Protein AF-A0A7W4EY79-F1 (afdb_monomer_lite)

Sequence (143 aa):
MKKLVFALGAVAMLSMVSCGKKETPAEKPAAEAAADSTAQEAAQPAAEEKAAEGVAGALSEVPKFSNEETQKFAEEYAAYYKEVLEASKAKDAAKIAELGQKGQDLAKSAQEKMTKMSAEDAKVWGEWAQKIATEVAAAAQAQ

Secondary structure (DSSP, 8-state):
------------------------------------SSHHHHHHHHHHHHHHHHHHHHHH-PPPPSSHHHHHHHHHHHHHHHHHHHHHHTT-HHHHHHHHHHHHHHHHHHHHHHTT--HHHHHHHHHHHHHHHHHHHHHHHT-

Structure (mmCIF, N/CA/C/O backbone):
data_AF-A0A7W4EY79-F1
#
_entry.id   AF-A0A7W4EY79-F1
#
loop_
_atom_site.group_PDB
_atom_site.id
_atom_site.type_symbol
_atom_site.label_atom_id
_atom_site.label_alt_id
_atom_site.label_comp_id
_atom_site.label_asym_id
_atom_site.label_entity_id
_atom_site.label_seq_id
_atom_site.pdbx_PDB_ins_code
_atom_site.Cartn_x
_atom_site.Cartn_y
_atom_site.Cartn_z
_atom_site.occupancy
_atom_site.B_iso_or_equiv
_atom_site.auth_seq_id
_atom_site.auth_comp_id
_atom_site.auth_asym_id
_atom_site.auth_atom_id
_atom_site.pdbx_PDB_model_num
ATOM 1 N N . MET A 1 1 ? -7.017 15.625 -27.737 1.00 48.59 1 MET A N 1
ATOM 2 C CA . MET A 1 1 ? -6.205 16.648 -28.448 1.00 48.59 1 MET A CA 1
ATOM 3 C C . MET A 1 1 ? -5.511 17.476 -27.372 1.00 48.59 1 MET A C 1
ATOM 5 O O . MET A 1 1 ? -6.221 17.997 -26.533 1.00 48.59 1 MET A O 1
ATOM 9 N N . LYS A 1 2 ? -4.190 17.583 -27.242 1.00 40.44 2 LYS A N 1
ATOM 10 C CA . LYS A 1 2 ? -3.142 17.836 -28.234 1.00 40.44 2 LYS A CA 1
ATOM 11 C C . LYS A 1 2 ? -1.958 16.876 -28.036 1.00 40.44 2 LYS A C 1
ATOM 13 O O . LYS A 1 2 ? -1.690 16.425 -26.932 1.00 40.44 2 LYS A O 1
ATOM 18 N N . LYS A 1 3 ? -1.306 16.566 -29.150 1.00 48.06 3 LYS A N 1
ATOM 19 C CA . LYS A 1 3 ? -0.183 15.643 -29.302 1.00 48.06 3 LYS A CA 1
ATOM 20 C C . LYS A 1 3 ? 1.091 16.325 -28.797 1.00 48.06 3 LYS A C 1
ATOM 22 O O . LYS A 1 3 ? 1.404 17.402 -29.296 1.00 48.06 3 LYS A O 1
ATOM 27 N N . LEU A 1 4 ? 1.820 15.699 -27.877 1.00 56.94 4 LEU A N 1
ATOM 28 C CA . LEU A 1 4 ? 3.235 16.000 -27.674 1.00 56.94 4 LEU A CA 1
ATOM 29 C C . LEU A 1 4 ? 4.050 14.819 -28.183 1.00 56.94 4 LEU A C 1
ATOM 31 O O . LEU A 1 4 ? 3.931 13.686 -27.730 1.00 56.94 4 LEU A O 1
ATOM 35 N N . VAL A 1 5 ? 4.786 15.142 -29.234 1.00 50.00 5 VAL A N 1
ATOM 36 C CA . VAL A 1 5 ? 5.687 14.308 -30.005 1.00 50.00 5 VAL A CA 1
ATOM 37 C C . VAL A 1 5 ? 6.902 14.028 -29.127 1.00 50.00 5 VAL A C 1
ATOM 39 O O . VAL A 1 5 ? 7.673 14.942 -28.850 1.00 50.00 5 VAL A O 1
ATOM 42 N N . PHE A 1 6 ? 7.069 12.787 -28.671 1.00 44.84 6 PHE A N 1
ATOM 43 C CA . PHE A 1 6 ? 8.314 12.351 -28.043 1.00 44.84 6 PHE A CA 1
ATOM 44 C C . PHE A 1 6 ? 9.249 11.880 -29.159 1.00 44.84 6 PHE A C 1
ATOM 46 O O . PHE A 1 6 ? 9.176 10.745 -29.632 1.00 44.84 6 PHE A O 1
ATOM 53 N N . ALA A 1 7 ? 10.044 12.819 -29.670 1.00 55.44 7 ALA A N 1
ATOM 54 C CA . ALA A 1 7 ? 11.048 12.557 -30.684 1.00 55.44 7 ALA A CA 1
ATOM 55 C C . ALA A 1 7 ? 12.250 11.848 -30.045 1.00 55.44 7 ALA A C 1
ATOM 57 O O . ALA A 1 7 ? 12.959 12.409 -29.213 1.00 55.44 7 ALA A O 1
ATOM 58 N N . LEU A 1 8 ? 12.444 10.603 -30.473 1.00 51.50 8 LEU A N 1
ATOM 59 C CA . LEU A 1 8 ? 13.684 9.838 -30.425 1.00 51.50 8 LEU A CA 1
ATOM 60 C C . LEU A 1 8 ? 14.873 10.718 -30.860 1.00 51.50 8 LEU A C 1
ATOM 62 O O . LEU A 1 8 ? 14.818 11.316 -31.937 1.00 51.50 8 LEU A O 1
ATOM 66 N N . GLY A 1 9 ? 15.957 10.769 -30.082 1.00 44.62 9 GLY A N 1
ATOM 67 C CA . GLY A 1 9 ? 17.134 11.532 -30.492 1.00 44.62 9 GLY A CA 1
ATOM 68 C C . GLY A 1 9 ? 18.373 11.368 -29.615 1.00 44.62 9 GLY A C 1
ATOM 69 O O . GLY A 1 9 ? 18.476 11.995 -28.573 1.00 44.62 9 GLY A O 1
ATOM 70 N N . ALA A 1 10 ? 19.331 10.613 -30.158 1.00 52.16 10 ALA A N 1
ATOM 71 C CA . ALA A 1 10 ? 20.781 10.712 -29.964 1.00 52.16 10 ALA A CA 1
ATOM 72 C C . ALA A 1 10 ? 21.419 10.162 -28.671 1.00 52.16 10 ALA A C 1
ATOM 74 O O . ALA A 1 10 ? 21.602 10.835 -27.662 1.00 52.16 10 ALA A O 1
ATOM 75 N N . VAL A 1 11 ? 21.918 8.934 -28.831 1.00 53.09 11 VAL A N 1
ATOM 76 C CA . VAL A 1 11 ? 23.185 8.436 -28.283 1.00 53.09 11 VAL A CA 1
ATOM 77 C C . VAL A 1 11 ? 24.293 9.490 -28.424 1.00 53.09 11 VAL A C 1
ATOM 79 O O . VAL A 1 11 ? 24.585 9.931 -29.534 1.00 53.09 11 VAL A O 1
ATOM 82 N N . ALA A 1 12 ? 24.966 9.808 -27.318 1.00 52.12 12 ALA A N 1
ATOM 83 C CA . ALA A 1 12 ? 26.307 10.381 -27.314 1.00 52.12 12 ALA A CA 1
ATOM 84 C C . ALA A 1 12 ? 27.139 9.687 -26.225 1.00 52.12 12 ALA A C 1
ATOM 86 O O . ALA A 1 12 ? 26.955 9.900 -25.030 1.00 52.12 12 ALA A O 1
ATOM 87 N N . MET A 1 13 ? 28.020 8.798 -26.677 1.00 53.38 13 MET A N 1
ATOM 88 C CA . MET A 1 13 ? 29.123 8.228 -25.907 1.00 53.38 13 MET A CA 1
ATOM 89 C C . MET A 1 13 ? 30.246 9.265 -25.701 1.00 53.38 13 MET A C 1
ATOM 91 O O . MET A 1 13 ? 30.388 10.190 -26.496 1.00 53.38 13 MET A O 1
ATOM 95 N N . LEU A 1 14 ? 31.115 8.952 -24.730 1.00 47.06 14 LEU A N 1
ATOM 96 C CA . LEU A 1 14 ? 32.502 9.408 -24.515 1.00 47.06 14 LEU A CA 1
ATOM 97 C C . LEU A 1 14 ? 32.752 10.711 -23.740 1.00 47.06 14 LEU A C 1
ATOM 99 O O . LEU A 1 14 ? 32.688 11.809 -24.281 1.00 47.06 14 LEU A O 1
ATOM 103 N N . SER A 1 15 ? 33.271 10.545 -22.517 1.00 49.19 15 SER A N 1
ATOM 104 C CA . SER A 1 15 ? 34.590 11.066 -22.078 1.00 49.19 15 SER A CA 1
ATOM 105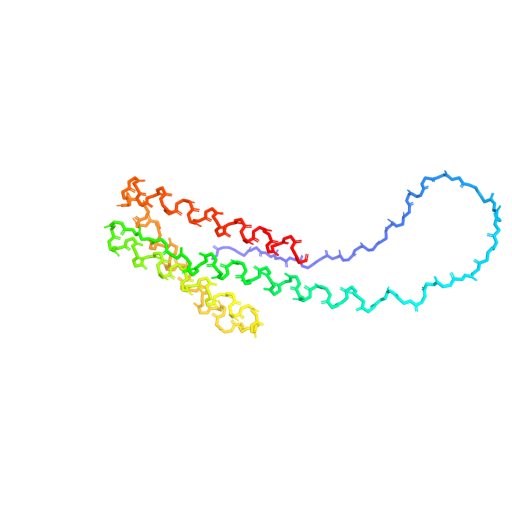 C C . SER A 1 15 ? 34.878 10.537 -20.660 1.00 49.19 15 SER A C 1
ATOM 107 O O . SER A 1 15 ? 34.254 10.934 -19.689 1.00 49.19 15 SER A O 1
ATOM 109 N N . MET A 1 16 ? 35.601 9.423 -20.518 1.00 47.09 16 MET A N 1
ATOM 110 C CA . MET A 1 16 ? 37.047 9.381 -20.250 1.00 47.09 16 MET A CA 1
ATOM 111 C C . MET A 1 16 ? 37.541 10.384 -19.194 1.00 47.09 16 MET A C 1
ATOM 113 O O . MET A 1 16 ? 37.658 11.572 -19.459 1.00 47.09 16 MET A O 1
ATOM 117 N N . VAL A 1 17 ? 37.937 9.817 -18.047 1.00 50.41 17 VAL A N 1
ATOM 118 C CA . VAL A 1 17 ? 39.180 10.108 -17.314 1.00 50.41 17 VAL A CA 1
ATOM 119 C C . VAL A 1 17 ? 39.453 11.586 -17.008 1.00 50.41 17 VAL A C 1
ATOM 121 O O . VAL A 1 17 ? 40.083 12.299 -17.779 1.00 50.41 17 VAL A O 1
ATOM 124 N N . SER A 1 18 ? 39.159 11.979 -15.768 1.00 40.03 18 SER A N 1
ATOM 125 C CA . SER A 1 18 ? 39.991 12.952 -15.053 1.00 40.03 18 SER A CA 1
ATOM 126 C C . SER A 1 18 ? 40.629 12.258 -13.855 1.00 40.03 18 SER A C 1
ATOM 128 O O . SER A 1 18 ? 40.235 12.434 -12.704 1.00 40.03 18 SER A O 1
ATOM 130 N N . CYS A 1 19 ? 41.615 11.415 -14.162 1.00 46.81 19 CYS A N 1
ATOM 131 C CA . CYS A 1 19 ? 42.552 10.880 -13.190 1.00 46.81 19 CYS A CA 1
ATOM 132 C C . CYS A 1 19 ? 43.447 12.030 -12.710 1.00 46.81 19 CYS A C 1
ATOM 134 O O . CYS A 1 19 ? 44.199 12.624 -13.488 1.00 46.81 19 CYS A O 1
ATOM 136 N N . GLY A 1 20 ? 43.362 12.350 -11.421 1.00 38.53 20 GLY A N 1
ATOM 137 C CA . GLY A 1 20 ? 44.335 13.197 -10.748 1.00 38.53 20 GLY A CA 1
ATOM 138 C C . GLY A 1 20 ? 45.714 12.531 -10.751 1.00 38.53 20 GLY A C 1
ATOM 139 O O . GLY A 1 20 ? 45.929 11.528 -10.089 1.00 38.53 20 GLY A O 1
ATOM 140 N N . LYS A 1 21 ? 46.625 13.088 -11.549 1.00 41.19 21 LYS A N 1
ATOM 141 C CA . LYS A 1 21 ? 48.068 13.276 -11.306 1.00 41.19 21 LYS A CA 1
ATOM 142 C C . LYS A 1 21 ? 48.759 12.358 -10.255 1.00 41.19 21 LYS A C 1
ATOM 144 O O . LYS A 1 21 ? 48.690 12.667 -9.069 1.00 41.19 21 LYS A O 1
ATOM 149 N N . LYS A 1 22 ? 49.582 11.386 -10.701 1.00 38.41 22 LYS A N 1
ATOM 150 C CA . LYS A 1 22 ? 51.066 11.301 -10.516 1.00 38.41 22 LYS A CA 1
ATOM 151 C C . LYS A 1 22 ? 51.651 9.884 -10.760 1.00 38.41 22 LYS A C 1
ATOM 153 O O . LYS A 1 22 ? 51.202 8.910 -10.181 1.00 38.41 22 LYS A O 1
ATOM 158 N N . GLU A 1 23 ? 52.644 9.881 -11.649 1.00 38.72 23 GLU A N 1
ATOM 159 C CA . GLU A 1 23 ? 53.843 9.050 -11.922 1.00 38.72 23 GLU A CA 1
ATOM 160 C C . GLU A 1 23 ? 54.151 7.725 -11.152 1.00 38.72 23 GLU A C 1
ATOM 162 O O . GLU A 1 23 ? 53.999 7.621 -9.941 1.00 38.72 23 GLU A O 1
ATOM 167 N N . THR A 1 24 ? 54.644 6.747 -11.935 1.00 37.81 24 THR A N 1
ATOM 168 C CA . THR A 1 24 ? 55.075 5.320 -11.766 1.00 37.81 24 THR A CA 1
ATOM 169 C C . THR A 1 24 ? 56.431 5.106 -11.018 1.00 37.81 24 THR A C 1
ATOM 171 O O . THR A 1 24 ? 57.046 6.128 -10.715 1.00 37.81 24 THR A O 1
ATOM 174 N N . PRO A 1 25 ? 57.060 3.887 -10.866 1.00 55.84 25 PRO A N 1
ATOM 175 C CA . PRO A 1 25 ? 56.653 2.445 -10.907 1.00 55.84 25 PRO A CA 1
ATOM 176 C C . PRO A 1 25 ? 57.315 1.492 -9.828 1.00 55.84 25 PRO A C 1
ATOM 178 O O . PRO A 1 25 ? 58.172 1.920 -9.066 1.00 55.84 25 PRO A O 1
ATOM 181 N N . ALA A 1 26 ? 57.011 0.172 -9.915 1.00 36.41 26 ALA A N 1
ATOM 182 C CA . ALA A 1 26 ? 57.629 -1.043 -9.290 1.00 36.41 26 ALA A CA 1
ATOM 183 C C . ALA A 1 26 ? 57.115 -1.420 -7.874 1.00 36.41 26 ALA A C 1
ATOM 185 O O . ALA A 1 26 ? 56.987 -0.552 -7.028 1.00 36.41 26 ALA A O 1
ATOM 186 N N . GLU A 1 27 ? 56.703 -2.651 -7.529 1.00 34.16 27 GLU A N 1
ATOM 187 C CA . GLU A 1 27 ? 57.247 -4.000 -7.779 1.00 34.16 27 GLU A CA 1
ATOM 188 C C . GLU A 1 27 ? 56.138 -5.094 -7.639 1.00 34.16 27 GLU A C 1
ATOM 190 O O . GLU A 1 27 ? 55.073 -4.851 -7.079 1.00 34.16 27 GLU A O 1
ATOM 195 N N . LYS A 1 28 ? 56.388 -6.301 -8.173 1.00 39.69 28 LYS A N 1
ATOM 19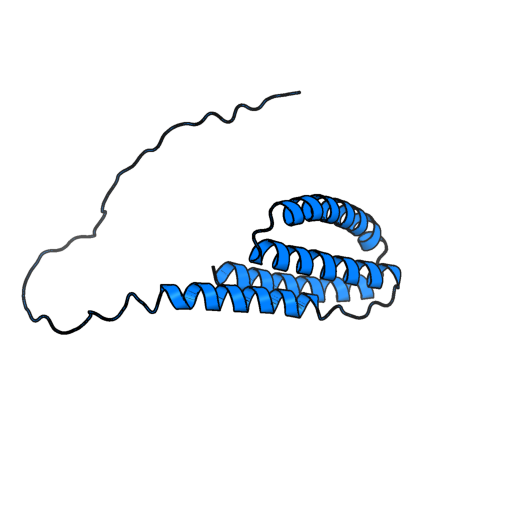6 C CA . LYS A 1 28 ? 55.565 -7.547 -8.128 1.00 39.69 28 LYS A CA 1
ATOM 197 C C . LYS A 1 28 ? 55.492 -8.155 -6.694 1.00 39.69 28 LYS A C 1
ATOM 199 O O . LYS A 1 28 ? 56.339 -7.773 -5.897 1.00 39.69 28 LYS A O 1
ATOM 204 N N . PRO A 1 29 ? 54.613 -9.141 -6.350 1.00 41.19 29 PRO A N 1
ATOM 205 C CA . PRO A 1 29 ? 54.119 -10.224 -7.210 1.00 41.19 29 PRO A CA 1
ATOM 206 C C . PRO A 1 29 ? 52.611 -10.524 -7.166 1.00 41.19 29 PRO A C 1
ATOM 208 O O . PRO A 1 29 ? 51.884 -10.225 -6.228 1.00 41.19 29 PRO A O 1
ATOM 211 N N . ALA A 1 30 ? 52.183 -11.186 -8.239 1.00 45.94 30 ALA A N 1
ATOM 212 C CA . ALA A 1 30 ? 50.894 -11.833 -8.375 1.00 45.94 30 ALA A CA 1
ATOM 213 C C . ALA A 1 30 ? 50.729 -12.945 -7.329 1.00 45.94 30 ALA A C 1
ATOM 215 O O . ALA A 1 30 ? 51.495 -13.907 -7.329 1.00 45.94 30 ALA A O 1
ATOM 216 N N . ALA A 1 31 ? 49.703 -12.826 -6.495 1.00 37.06 31 ALA A N 1
ATOM 217 C CA . ALA A 1 31 ? 49.077 -13.942 -5.809 1.00 37.06 31 ALA A CA 1
ATOM 218 C C . ALA A 1 31 ? 47.601 -13.592 -5.582 1.00 37.06 31 ALA A C 1
ATOM 220 O O . ALA A 1 31 ? 47.285 -12.550 -5.019 1.00 37.06 31 ALA A O 1
ATOM 221 N N . GLU A 1 32 ? 46.743 -14.479 -6.082 1.00 45.47 32 GLU A N 1
ATOM 222 C CA . GLU A 1 32 ? 45.397 -14.760 -5.575 1.00 45.47 32 GLU A CA 1
ATOM 223 C C . GLU A 1 32 ? 44.398 -13.597 -5.485 1.00 45.47 32 GLU A C 1
ATOM 225 O O . GLU A 1 32 ? 44.241 -12.949 -4.460 1.00 45.47 32 GLU A O 1
ATOM 230 N N . ALA A 1 33 ? 43.607 -13.435 -6.546 1.00 38.25 33 ALA A N 1
ATOM 231 C CA . ALA A 1 33 ? 42.211 -13.006 -6.431 1.00 38.25 33 ALA A CA 1
ATOM 232 C C . ALA A 1 33 ? 41.443 -13.447 -7.686 1.00 38.25 33 ALA A C 1
ATOM 234 O O . ALA A 1 33 ? 40.978 -12.639 -8.483 1.00 38.25 33 ALA A O 1
ATOM 235 N N . ALA A 1 34 ? 41.364 -14.760 -7.900 1.00 44.72 34 ALA A N 1
ATOM 236 C CA . ALA A 1 34 ? 40.456 -15.362 -8.871 1.00 44.72 34 ALA A CA 1
ATOM 237 C C . ALA A 1 34 ? 39.377 -16.140 -8.107 1.00 44.72 34 ALA A C 1
ATOM 239 O O . ALA A 1 34 ? 39.332 -17.362 -8.178 1.00 44.72 34 ALA A O 1
ATOM 240 N N . ALA A 1 35 ? 38.573 -15.437 -7.305 1.00 44.62 35 ALA A N 1
ATOM 241 C CA . ALA A 1 35 ? 37.402 -16.003 -6.633 1.00 44.62 35 ALA A CA 1
ATOM 242 C C . ALA A 1 35 ? 36.474 -14.904 -6.079 1.00 44.62 35 ALA A C 1
ATOM 244 O O . ALA A 1 35 ? 36.075 -14.971 -4.928 1.00 44.62 35 ALA A O 1
ATOM 245 N N . ASP A 1 36 ? 36.137 -13.871 -6.856 1.00 44.34 36 ASP A N 1
ATOM 246 C CA . ASP A 1 36 ? 35.105 -12.910 -6.427 1.00 44.34 36 ASP A CA 1
ATOM 247 C C . ASP A 1 36 ? 34.341 -12.356 -7.635 1.00 44.34 36 ASP A C 1
ATOM 249 O O . ASP A 1 36 ? 34.481 -11.219 -8.071 1.00 44.34 36 ASP A O 1
ATOM 253 N N . SER A 1 37 ? 33.610 -13.235 -8.313 1.00 45.94 37 SER A N 1
ATOM 254 C CA . SER A 1 37 ? 32.613 -12.815 -9.312 1.00 45.94 37 SER A CA 1
ATOM 255 C C . SER A 1 37 ? 31.326 -13.634 -9.235 1.00 45.94 37 SER A C 1
ATOM 257 O O . SER A 1 37 ? 30.388 -13.371 -9.972 1.00 45.94 37 SER A O 1
ATOM 259 N N . THR A 1 38 ? 31.245 -14.599 -8.314 1.00 46.03 38 THR A N 1
ATOM 260 C CA . THR A 1 38 ? 30.047 -15.430 -8.100 1.00 46.03 38 THR A CA 1
ATOM 261 C C . THR A 1 38 ? 29.235 -14.980 -6.876 1.00 46.03 38 THR A C 1
ATOM 263 O O . THR A 1 38 ? 28.058 -15.305 -6.776 1.00 46.03 38 THR A O 1
ATOM 266 N N . ALA A 1 39 ? 29.813 -14.190 -5.961 1.00 48.31 39 ALA A N 1
ATOM 267 C CA . ALA A 1 39 ? 29.123 -13.720 -4.754 1.00 48.31 39 ALA A CA 1
ATOM 268 C C . ALA A 1 39 ? 28.203 -12.509 -5.002 1.00 48.31 39 ALA A C 1
ATOM 270 O O . ALA A 1 39 ? 27.194 -12.350 -4.319 1.00 48.31 39 ALA A O 1
ATOM 271 N N . GLN A 1 40 ? 28.515 -11.675 -5.998 1.00 46.25 40 GLN A N 1
ATOM 272 C CA . GLN A 1 40 ? 27.772 -10.438 -6.255 1.00 46.25 40 GLN A CA 1
ATOM 273 C C . GLN A 1 40 ? 26.418 -10.688 -6.946 1.00 46.25 40 GLN A C 1
ATOM 275 O O . GLN A 1 40 ? 25.457 -9.972 -6.684 1.00 46.25 40 GLN A O 1
ATOM 280 N N . GLU A 1 41 ? 26.308 -11.742 -7.762 1.00 47.31 41 GLU A N 1
ATOM 281 C CA . GLU A 1 41 ? 25.078 -12.072 -8.502 1.00 47.31 41 GLU A CA 1
ATOM 282 C C . GLU A 1 41 ? 24.057 -12.857 -7.653 1.00 47.31 41 GLU A C 1
ATOM 284 O O . GLU A 1 41 ? 22.858 -12.774 -7.890 1.00 47.31 41 GLU A O 1
ATOM 289 N N . ALA A 1 42 ? 24.507 -13.572 -6.613 1.00 50.69 42 ALA A N 1
ATOM 290 C CA . ALA A 1 42 ? 23.626 -14.283 -5.679 1.00 50.69 42 ALA A CA 1
ATOM 291 C C . ALA A 1 42 ? 23.098 -13.391 -4.535 1.00 50.69 42 ALA A C 1
ATOM 293 O O . ALA A 1 42 ? 22.049 -13.681 -3.960 1.00 50.69 42 ALA A O 1
ATOM 294 N N . ALA A 1 43 ? 23.803 -12.303 -4.201 1.00 56.78 43 ALA A N 1
ATOM 295 C CA . ALA A 1 43 ? 23.420 -11.392 -3.121 1.00 56.78 43 ALA A CA 1
ATOM 296 C C . ALA A 1 43 ? 22.269 -10.444 -3.504 1.00 56.78 43 ALA A C 1
ATOM 298 O O . ALA A 1 43 ? 21.445 -10.116 -2.652 1.00 56.78 43 ALA A O 1
ATOM 299 N N . GLN A 1 44 ? 22.190 -10.038 -4.775 1.00 59.06 44 GLN A N 1
ATOM 300 C CA . GLN A 1 44 ? 21.148 -9.137 -5.276 1.00 59.06 44 GLN A CA 1
ATOM 301 C C . GLN A 1 44 ? 19.727 -9.733 -5.198 1.00 59.06 44 GLN A C 1
ATOM 303 O O . GLN A 1 44 ? 18.872 -9.116 -4.563 1.00 59.06 44 GLN A O 1
ATOM 308 N N . PRO A 1 45 ? 19.454 -10.950 -5.720 1.00 62.84 45 PRO A N 1
ATOM 309 C CA . PRO A 1 45 ? 18.112 -11.530 -5.646 1.00 62.84 45 PRO A CA 1
ATOM 310 C C . PRO A 1 45 ? 17.681 -11.826 -4.203 1.00 62.84 45 PRO A C 1
ATOM 312 O O . PRO A 1 45 ? 16.515 -11.655 -3.862 1.00 62.84 45 PRO A O 1
ATOM 315 N N . ALA A 1 46 ? 18.618 -12.203 -3.326 1.00 65.75 46 ALA A N 1
ATOM 316 C CA . ALA A 1 46 ? 18.321 -12.461 -1.918 1.00 65.75 46 ALA A CA 1
ATOM 317 C C . ALA A 1 46 ? 17.990 -11.179 -1.130 1.00 65.75 46 ALA A C 1
ATOM 319 O O . ALA A 1 46 ? 17.150 -11.214 -0.232 1.00 65.75 46 ALA A O 1
ATOM 320 N N . ALA A 1 47 ? 18.636 -10.051 -1.444 1.00 70.69 47 ALA A N 1
ATOM 321 C CA . ALA A 1 47 ? 18.337 -8.761 -0.823 1.00 70.69 47 ALA A CA 1
ATOM 322 C C . ALA A 1 47 ? 16.984 -8.203 -1.294 1.00 70.69 47 ALA A C 1
ATOM 324 O O . ALA A 1 47 ? 16.210 -7.706 -0.475 1.00 70.69 47 ALA A O 1
ATOM 325 N N . GLU A 1 48 ? 16.676 -8.352 -2.585 1.00 71.12 48 GLU A N 1
ATOM 326 C CA . GLU A 1 48 ? 15.426 -7.906 -3.205 1.00 71.12 48 GLU A CA 1
ATOM 327 C C . GLU A 1 48 ? 14.206 -8.710 -2.713 1.00 71.12 48 GLU A C 1
ATOM 329 O O . GLU A 1 48 ? 13.144 -8.145 -2.438 1.00 71.12 48 GLU A O 1
ATOM 334 N N . GLU A 1 49 ? 14.366 -10.023 -2.514 1.00 77.19 49 GLU A N 1
ATOM 335 C CA . GLU A 1 49 ? 13.324 -10.888 -1.948 1.00 77.19 49 GLU A CA 1
ATOM 336 C C . GLU A 1 49 ? 13.008 -10.508 -0.496 1.00 77.19 49 GLU A C 1
ATOM 338 O O . GLU A 1 49 ? 11.850 -10.250 -0.161 1.00 77.19 49 GLU A O 1
ATOM 343 N N . LYS A 1 50 ? 14.040 -10.353 0.343 1.00 78.81 50 LYS A N 1
ATOM 344 C CA . LYS A 1 50 ? 13.886 -9.968 1.757 1.00 78.81 50 LYS A CA 1
ATOM 345 C C . LYS A 1 50 ? 13.238 -8.594 1.928 1.00 78.81 50 LYS A C 1
ATOM 347 O O . LYS A 1 50 ? 12.456 -8.363 2.848 1.00 78.81 50 LYS A O 1
ATOM 352 N N . ALA A 1 51 ? 13.569 -7.678 1.027 1.00 81.81 51 ALA A N 1
ATOM 353 C CA . ALA A 1 51 ? 12.972 -6.358 0.922 1.00 81.81 51 ALA A CA 1
ATOM 354 C C . ALA A 1 51 ? 11.466 -6.424 0.614 1.00 81.81 51 ALA A C 1
ATOM 356 O O . ALA A 1 51 ? 10.658 -5.792 1.298 1.00 81.81 51 ALA A O 1
ATOM 357 N N . ALA A 1 52 ? 11.068 -7.228 -0.376 1.00 84.88 52 ALA A N 1
ATOM 358 C CA . ALA A 1 52 ? 9.660 -7.433 -0.707 1.00 84.88 52 ALA A CA 1
ATOM 359 C C . ALA A 1 52 ? 8.887 -8.129 0.430 1.00 84.88 52 ALA A C 1
ATOM 361 O O . ALA A 1 52 ? 7.715 -7.817 0.660 1.00 84.88 52 ALA A O 1
ATOM 362 N N . GLU A 1 53 ? 9.532 -9.043 1.161 1.00 88.00 53 GLU A N 1
ATOM 363 C CA . GLU A 1 53 ? 8.969 -9.677 2.358 1.00 88.00 53 GLU A CA 1
ATOM 364 C C . GLU A 1 53 ? 8.719 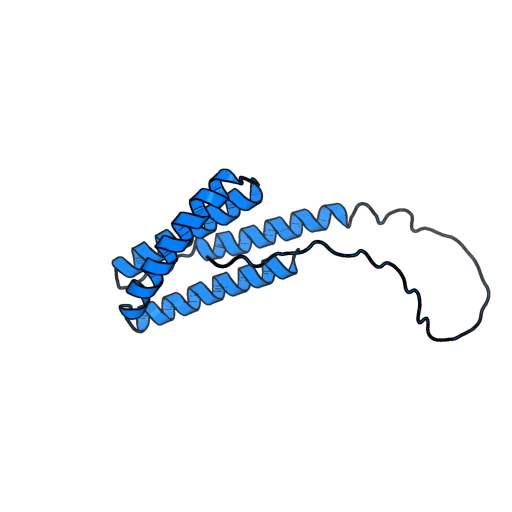-8.676 3.493 1.00 88.00 53 GLU A C 1
ATOM 366 O O . GLU A 1 53 ? 7.665 -8.742 4.125 1.00 88.00 53 GLU A O 1
ATOM 371 N N . GLY A 1 54 ? 9.623 -7.715 3.720 1.00 90.19 54 GLY A N 1
ATOM 372 C CA . GLY A 1 54 ? 9.436 -6.646 4.712 1.00 90.19 54 GLY A CA 1
ATOM 373 C C . GLY A 1 54 ? 8.184 -5.809 4.435 1.00 90.19 54 GLY A C 1
ATOM 374 O O . GLY A 1 54 ? 7.326 -5.638 5.307 1.00 90.19 54 GLY A O 1
ATOM 375 N N . VAL A 1 55 ? 8.001 -5.390 3.178 1.00 90.81 55 VAL A N 1
ATOM 376 C CA . VAL A 1 55 ? 6.799 -4.655 2.748 1.00 90.81 55 VAL A CA 1
ATOM 377 C C . VAL A 1 55 ? 5.541 -5.516 2.901 1.00 90.81 55 VAL A C 1
ATOM 379 O O . VAL A 1 55 ? 4.532 -5.054 3.440 1.00 90.81 55 VAL A O 1
ATOM 382 N N . ALA A 1 56 ? 5.584 -6.783 2.476 1.00 91.88 56 ALA A N 1
ATOM 383 C CA . ALA A 1 56 ? 4.459 -7.709 2.620 1.00 91.88 56 ALA A CA 1
ATOM 384 C C . ALA A 1 56 ? 4.098 -7.980 4.095 1.00 91.88 56 ALA A C 1
ATOM 386 O O . ALA A 1 56 ? 2.914 -8.121 4.427 1.00 91.88 56 ALA A O 1
ATOM 387 N N . GLY A 1 57 ? 5.099 -8.014 4.978 1.00 92.62 57 GLY A N 1
ATOM 388 C CA . GLY A 1 57 ? 4.946 -8.115 6.427 1.00 92.6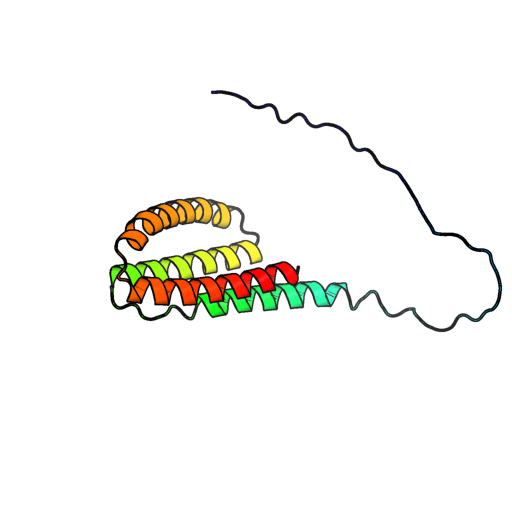2 57 GLY A CA 1
ATOM 389 C C . GLY A 1 57 ? 4.210 -6.909 7.003 1.00 92.62 57 GLY A C 1
ATOM 390 O O . GLY A 1 57 ? 3.148 -7.077 7.602 1.00 92.62 57 GLY A O 1
ATOM 391 N N . ALA A 1 58 ? 4.686 -5.693 6.719 1.00 93.50 58 ALA A N 1
ATOM 392 C CA . ALA A 1 58 ? 4.032 -4.464 7.174 1.00 93.50 58 ALA A CA 1
ATOM 393 C C . ALA A 1 58 ? 2.586 -4.332 6.656 1.00 93.50 58 ALA A C 1
ATOM 395 O O . ALA A 1 58 ? 1.695 -3.918 7.399 1.00 93.50 58 ALA A O 1
ATOM 396 N N . LEU A 1 59 ? 2.319 -4.745 5.411 1.00 93.12 59 LEU A N 1
ATOM 397 C CA . LEU A 1 59 ? 0.962 -4.794 4.849 1.00 93.12 59 LEU A CA 1
ATOM 398 C C . LEU A 1 59 ? 0.081 -5.874 5.498 1.00 93.12 59 LEU A C 1
ATOM 400 O O . LEU A 1 59 ? -1.139 -5.810 5.400 1.00 93.12 59 LEU A O 1
ATOM 404 N N . SER A 1 60 ? 0.660 -6.899 6.124 1.00 93.44 60 SER A N 1
ATOM 405 C CA . SER A 1 60 ? -0.095 -7.937 6.840 1.00 93.44 60 SER A CA 1
ATOM 406 C C . SER A 1 60 ? -0.512 -7.511 8.240 1.00 93.44 60 SER A C 1
ATOM 408 O O . SER A 1 60 ? -1.503 -8.019 8.756 1.00 93.44 60 SER A O 1
ATOM 410 N N . GLU A 1 61 ? 0.194 -6.554 8.828 1.00 94.06 61 GLU A N 1
ATOM 411 C CA . GLU A 1 61 ? -0.103 -5.991 10.143 1.00 94.06 61 GLU A CA 1
ATOM 412 C C . GLU A 1 61 ? -1.111 -4.842 10.042 1.00 94.06 61 GLU A C 1
ATOM 414 O O . GLU A 1 61 ? -0.881 -3.750 10.561 1.00 94.06 61 GLU A O 1
ATOM 419 N N . VAL A 1 62 ? -2.228 -5.083 9.348 1.00 94.56 62 VAL A N 1
ATOM 420 C CA . VAL A 1 62 ? -3.323 -4.111 9.260 1.00 94.56 62 VAL A CA 1
ATOM 421 C C . VAL A 1 62 ? -3.803 -3.807 10.682 1.00 94.56 62 VAL A C 1
ATOM 423 O O . VAL A 1 62 ? -4.264 -4.722 11.375 1.00 94.56 62 VAL A O 1
ATOM 426 N N . PRO A 1 63 ? -3.686 -2.556 11.157 1.00 93.94 63 PRO A N 1
ATOM 427 C CA . PRO A 1 63 ? -4.070 -2.222 12.515 1.00 93.94 63 PRO A CA 1
ATOM 428 C C . PRO A 1 63 ? -5.590 -2.254 12.659 1.00 93.94 63 PRO A C 1
ATOM 430 O O . PRO A 1 63 ? -6.343 -2.215 11.682 1.00 93.94 63 PRO A O 1
ATOM 433 N N . LYS A 1 64 ? -6.050 -2.319 13.908 1.00 93.69 64 LYS A N 1
ATOM 434 C CA . LYS A 1 64 ? -7.475 -2.244 14.201 1.00 93.69 64 LYS A CA 1
ATOM 435 C C . LYS A 1 64 ? -7.924 -0.789 14.251 1.00 93.69 64 LYS A C 1
ATOM 437 O O . LYS A 1 64 ? -7.421 -0.018 15.064 1.00 93.69 64 LYS A O 1
ATOM 442 N N . PHE A 1 65 ? -8.903 -0.456 13.424 1.00 92.00 65 PHE A N 1
ATOM 443 C CA . PHE A 1 65 ? -9.552 0.848 13.402 1.00 92.00 65 PHE A CA 1
ATOM 444 C C . PHE A 1 65 ? -10.868 0.822 14.176 1.00 92.00 65 PHE A C 1
ATOM 446 O O . PHE A 1 65 ? -11.526 -0.220 14.302 1.00 92.00 65 PHE A O 1
ATOM 453 N N . SER A 1 66 ? -11.250 1.988 14.691 1.00 89.94 66 SER A N 1
ATOM 454 C CA . SER A 1 66 ? -12.508 2.187 15.412 1.00 89.94 66 SER A CA 1
ATOM 455 C C . SER A 1 66 ? -13.695 2.270 14.452 1.00 89.94 66 SER A C 1
ATOM 457 O O . SER A 1 66 ? -14.807 1.876 14.798 1.00 89.94 66 SER A O 1
ATOM 459 N N . ASN A 1 67 ? -13.462 2.755 13.230 1.00 88.44 67 ASN A N 1
ATOM 460 C CA . ASN A 1 67 ? -14.462 2.835 12.173 1.00 88.44 67 ASN A CA 1
ATOM 461 C C . ASN A 1 67 ? -14.389 1.614 11.232 1.00 88.44 67 ASN A C 1
ATOM 463 O O . ASN A 1 67 ? -13.342 1.329 10.650 1.00 88.44 67 ASN A O 1
ATOM 467 N N . GLU A 1 68 ? -15.512 0.914 11.035 1.00 90.19 68 GLU A N 1
ATOM 468 C CA . GLU A 1 68 ? -15.590 -0.271 10.161 1.00 90.19 68 GLU A CA 1
ATOM 469 C C . GLU A 1 68 ? -15.299 0.032 8.683 1.00 90.19 68 GLU A C 1
ATOM 471 O O . GLU A 1 68 ? -14.733 -0.799 7.974 1.00 90.19 68 GLU A O 1
ATOM 476 N N . GLU A 1 69 ? -15.678 1.213 8.199 1.00 88.56 69 GLU A N 1
ATOM 477 C CA . GLU A 1 69 ? -15.404 1.646 6.830 1.00 88.56 69 GLU A CA 1
ATOM 478 C C . GLU A 1 69 ? -13.904 1.889 6.623 1.00 88.56 69 GLU A C 1
ATOM 480 O O . GLU A 1 69 ? -13.351 1.505 5.590 1.00 88.56 69 GLU A O 1
ATOM 485 N N . THR A 1 70 ? -13.238 2.457 7.630 1.00 89.62 70 THR A N 1
ATOM 486 C CA . THR A 1 70 ? -11.781 2.615 7.648 1.00 89.62 70 THR A CA 1
ATOM 487 C C . THR A 1 70 ? -11.068 1.269 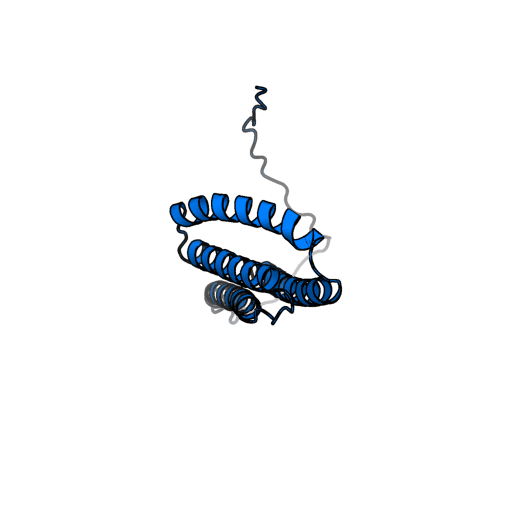7.726 1.00 89.62 70 THR A C 1
ATOM 489 O O . THR A 1 70 ? -10.108 1.046 6.991 1.00 89.62 70 THR A O 1
ATOM 492 N N . GLN A 1 71 ? -11.558 0.356 8.569 1.00 92.81 71 GLN A N 1
ATOM 493 C CA . GLN A 1 71 ? -11.024 -1.001 8.682 1.00 92.81 71 GLN A CA 1
ATOM 494 C C . GLN A 1 71 ? -11.049 -1.717 7.325 1.00 92.81 71 GLN A C 1
ATOM 496 O O . GLN A 1 71 ? -10.015 -2.199 6.868 1.00 92.81 71 GLN A O 1
ATOM 501 N N . LYS A 1 72 ? -12.204 -1.714 6.643 1.00 91.81 72 LYS A N 1
ATOM 502 C CA . LYS A 1 72 ? -12.343 -2.308 5.303 1.00 91.81 72 LYS A CA 1
ATOM 503 C C . LYS A 1 72 ? -11.398 -1.668 4.294 1.00 91.81 72 LYS A C 1
ATOM 505 O O . LYS A 1 72 ? -10.758 -2.375 3.527 1.00 91.81 72 LYS A O 1
ATOM 510 N N . PHE A 1 73 ? -11.273 -0.344 4.316 1.00 92.06 73 PHE A N 1
ATOM 511 C CA . PHE A 1 73 ? -10.362 0.356 3.417 1.00 92.06 73 PHE A CA 1
ATOM 512 C C . PHE A 1 73 ? -8.892 -0.019 3.660 1.00 92.06 73 PHE A C 1
ATOM 514 O O . PHE A 1 73 ? -8.145 -0.207 2.703 1.00 92.06 73 PHE A O 1
ATOM 521 N N . ALA A 1 74 ? -8.473 -0.176 4.917 1.00 93.00 74 ALA A N 1
ATOM 522 C CA . ALA A 1 74 ? -7.123 -0.624 5.252 1.00 93.00 74 ALA A CA 1
ATOM 523 C C . ALA A 1 74 ? -6.859 -2.064 4.790 1.00 93.00 74 ALA A C 1
ATOM 525 O O . ALA A 1 74 ? -5.794 -2.354 4.245 1.00 93.00 74 ALA A O 1
ATOM 526 N N . GLU A 1 75 ? -7.842 -2.952 4.932 1.00 94.44 75 GLU A N 1
ATOM 527 C CA . GLU A 1 75 ? -7.772 -4.325 4.424 1.00 94.44 75 GLU A CA 1
ATOM 528 C C . GLU A 1 75 ? -7.690 -4.365 2.891 1.00 94.44 75 GLU A C 1
ATOM 530 O O . GLU A 1 75 ? -6.847 -5.074 2.338 1.00 94.44 75 GLU A O 1
ATOM 535 N N . GLU A 1 76 ? -8.502 -3.564 2.193 1.00 93.88 76 GLU A N 1
ATOM 536 C CA . GLU A 1 76 ? -8.454 -3.425 0.732 1.00 93.88 76 GLU A CA 1
ATOM 537 C C . GLU A 1 76 ? -7.115 -2.854 0.257 1.00 93.88 76 GLU A C 1
ATOM 539 O O . GLU A 1 76 ? -6.548 -3.345 -0.722 1.00 93.88 76 GLU A O 1
ATOM 544 N N . TYR A 1 77 ? -6.583 -1.855 0.964 1.00 93.19 77 TYR A N 1
ATOM 545 C CA . TYR A 1 77 ? -5.274 -1.268 0.696 1.00 93.19 77 TYR A CA 1
ATOM 546 C C . TYR A 1 77 ? -4.160 -2.306 0.852 1.00 93.19 77 TYR A C 1
ATOM 548 O O . TYR A 1 77 ? -3.346 -2.488 -0.055 1.00 93.19 77 TYR A O 1
ATOM 556 N N . ALA A 1 78 ? -4.156 -3.041 1.964 1.00 94.88 78 ALA A N 1
ATOM 557 C CA . ALA A 1 78 ? -3.198 -4.108 2.217 1.00 94.88 78 ALA A CA 1
ATOM 558 C C . ALA A 1 78 ? -3.253 -5.210 1.154 1.00 94.88 78 ALA A C 1
ATOM 560 O O . ALA A 1 78 ? -2.217 -5.617 0.625 1.00 94.88 78 ALA A O 1
ATOM 561 N N . ALA A 1 79 ? -4.457 -5.683 0.824 1.00 94.94 79 ALA A N 1
ATOM 562 C CA . ALA A 1 79 ? -4.660 -6.712 -0.188 1.00 94.94 79 ALA A CA 1
ATOM 563 C C . ALA A 1 79 ? -4.191 -6.242 -1.570 1.00 94.94 79 ALA A C 1
ATOM 565 O O . ALA A 1 79 ? -3.482 -6.975 -2.256 1.00 94.94 79 ALA A O 1
ATOM 566 N N . TYR A 1 80 ? -4.526 -5.006 -1.949 1.00 95.19 80 TYR A N 1
ATOM 567 C CA . TYR A 1 80 ? -4.107 -4.417 -3.215 1.00 95.19 80 TYR A CA 1
ATOM 568 C C . TYR A 1 80 ? -2.581 -4.405 -3.369 1.00 95.19 80 TYR A C 1
ATOM 570 O O . TYR A 1 80 ? -2.066 -4.925 -4.356 1.00 95.19 80 TYR A O 1
ATOM 578 N N . TYR A 1 81 ? -1.842 -3.869 -2.393 1.00 91.56 81 TYR A N 1
ATOM 579 C CA . TYR A 1 81 ? -0.381 -3.801 -2.508 1.00 91.56 81 TYR A CA 1
ATOM 580 C C . TYR A 1 81 ? 0.291 -5.173 -2.420 1.00 91.56 81 TYR A C 1
ATOM 582 O O . TYR A 1 81 ? 1.317 -5.379 -3.064 1.00 91.56 81 TYR A O 1
ATOM 590 N N . LYS A 1 82 ? -0.300 -6.141 -1.710 1.00 92.62 82 LYS A N 1
ATOM 591 C CA . LYS A 1 82 ? 0.155 -7.537 -1.770 1.00 92.62 82 LYS A CA 1
ATOM 592 C C . LYS A 1 82 ? -0.007 -8.120 -3.170 1.00 92.62 82 LYS A C 1
ATOM 594 O O . LYS A 1 82 ? 0.944 -8.691 -3.690 1.00 92.62 82 LYS A O 1
ATOM 599 N N . GLU A 1 83 ? -1.162 -7.930 -3.810 1.00 93.69 83 GLU A N 1
ATOM 600 C CA . GLU A 1 83 ? -1.358 -8.364 -5.199 1.00 93.69 83 GLU A CA 1
ATOM 601 C C . GLU A 1 83 ? -0.376 -7.672 -6.158 1.00 93.69 83 GLU A C 1
ATOM 603 O O . GLU A 1 83 ? 0.122 -8.316 -7.077 1.00 93.69 83 GLU A O 1
ATOM 608 N N . VAL A 1 84 ? -0.051 -6.391 -5.935 1.00 90.94 84 VAL A N 1
ATOM 609 C CA . VAL A 1 84 ? 0.961 -5.663 -6.723 1.00 90.94 84 VAL A CA 1
ATOM 610 C C . VAL A 1 84 ? 2.351 -6.269 -6.549 1.00 90.94 84 VAL A C 1
ATOM 612 O O . VAL A 1 84 ? 3.046 -6.470 -7.547 1.00 90.94 84 VAL A O 1
ATOM 615 N N . LEU A 1 85 ? 2.764 -6.577 -5.316 1.00 90.12 85 LEU A N 1
ATOM 616 C CA . LEU A 1 85 ? 4.054 -7.218 -5.047 1.00 90.12 85 LEU A CA 1
ATOM 617 C C . LEU A 1 85 ? 4.138 -8.595 -5.713 1.00 90.12 85 LEU A C 1
ATOM 619 O O . LEU A 1 85 ? 5.114 -8.881 -6.402 1.00 90.12 85 LEU A O 1
ATOM 623 N N . GLU A 1 86 ? 3.101 -9.419 -5.571 1.00 91.00 86 GLU A N 1
ATOM 624 C CA . GLU A 1 86 ? 3.055 -10.755 -6.171 1.00 91.00 86 GLU A CA 1
ATOM 625 C C . GLU A 1 86 ? 3.039 -10.691 -7.706 1.00 91.00 86 GLU A C 1
ATOM 627 O O . GLU A 1 86 ? 3.805 -11.399 -8.358 1.00 91.00 86 GLU A O 1
ATOM 632 N N . ALA A 1 87 ? 2.255 -9.784 -8.300 1.00 92.50 87 ALA A N 1
ATOM 633 C CA . ALA A 1 87 ? 2.239 -9.576 -9.749 1.00 92.50 87 ALA A CA 1
ATOM 634 C C . ALA A 1 87 ? 3.589 -9.062 -10.279 1.00 92.50 87 ALA A C 1
ATOM 636 O O . ALA A 1 87 ? 4.019 -9.458 -11.363 1.00 92.50 87 ALA A O 1
ATOM 637 N N . SER A 1 88 ? 4.283 -8.219 -9.506 1.00 87.12 88 SER A N 1
ATOM 638 C CA . SER A 1 88 ? 5.618 -7.714 -9.852 1.00 87.12 88 SER A CA 1
ATOM 639 C C . SER A 1 88 ? 6.666 -8.827 -9.809 1.00 87.12 88 SER A C 1
ATOM 641 O O . SER A 1 88 ? 7.422 -8.982 -10.769 1.00 87.12 88 SER A O 1
ATOM 643 N N . LYS A 1 89 ? 6.660 -9.663 -8.759 1.00 86.38 89 LYS A N 1
ATOM 644 C CA . LYS A 1 89 ? 7.518 -10.860 -8.659 1.00 86.38 89 LYS A CA 1
ATOM 645 C C . LYS A 1 89 ? 7.262 -11.838 -9.807 1.00 86.38 89 LYS A C 1
ATOM 647 O O . LYS A 1 89 ? 8.202 -12.338 -10.420 1.00 86.38 89 LYS A O 1
ATOM 652 N N . ALA A 1 90 ? 5.990 -12.071 -10.133 1.00 89.94 90 ALA A N 1
ATOM 653 C CA . ALA A 1 90 ? 5.574 -12.945 -11.227 1.00 89.94 90 ALA A CA 1
ATOM 654 C C . ALA A 1 90 ? 5.801 -12.336 -12.624 1.00 89.94 90 ALA A C 1
ATOM 656 O O . ALA A 1 90 ? 5.651 -13.039 -13.624 1.00 89.94 90 ALA A O 1
ATOM 657 N N . LYS A 1 91 ? 6.154 -11.044 -12.712 1.00 90.69 91 LYS A N 1
ATOM 658 C CA . LYS A 1 91 ? 6.240 -10.272 -13.964 1.00 90.69 91 LYS A CA 1
ATOM 659 C C . LYS A 1 91 ? 4.947 -10.362 -14.794 1.00 90.69 91 LYS A C 1
ATOM 661 O O . LYS A 1 91 ? 4.981 -10.345 -16.026 1.00 90.69 91 LYS A O 1
ATOM 666 N N . ASP A 1 92 ? 3.801 -10.452 -14.118 1.00 93.81 92 ASP A N 1
ATOM 667 C CA . ASP A 1 92 ? 2.485 -10.610 -14.737 1.00 93.81 92 ASP A CA 1
ATOM 668 C C . ASP A 1 92 ? 1.939 -9.251 -15.191 1.00 93.81 92 ASP A C 1
ATOM 670 O O . ASP A 1 92 ? 1.231 -8.545 -14.470 1.00 93.81 92 ASP A O 1
ATOM 674 N N . ALA A 1 93 ? 2.275 -8.872 -16.422 1.00 90.75 93 ALA A N 1
ATOM 675 C CA . ALA A 1 93 ? 1.850 -7.605 -17.006 1.00 90.75 93 ALA A CA 1
ATOM 676 C C . ALA A 1 93 ? 0.318 -7.456 -17.107 1.00 90.75 93 ALA A C 1
ATOM 678 O O . ALA A 1 93 ? -0.187 -6.335 -17.027 1.00 90.75 93 ALA A O 1
ATOM 679 N N . ALA A 1 94 ? -0.429 -8.557 -17.266 1.00 93.88 94 ALA A N 1
ATOM 680 C CA . ALA A 1 94 ? -1.889 -8.513 -17.336 1.00 93.88 94 ALA A CA 1
ATOM 681 C C . ALA A 1 94 ? -2.484 -8.191 -15.960 1.00 93.88 94 ALA A C 1
ATOM 683 O O . ALA A 1 94 ? -3.334 -7.303 -15.844 1.00 93.88 94 ALA A O 1
ATOM 684 N N . LYS A 1 95 ? -1.973 -8.839 -14.907 1.00 92.50 95 LYS A N 1
ATOM 685 C CA . LYS A 1 95 ? -2.382 -8.559 -13.529 1.00 92.50 95 LYS A CA 1
ATOM 686 C C . LYS A 1 95 ? -1.959 -7.159 -13.081 1.00 92.50 95 LYS A C 1
ATOM 688 O O . LYS A 1 95 ? -2.758 -6.464 -12.465 1.00 92.50 95 LYS A O 1
ATOM 693 N N . ILE A 1 96 ? -0.763 -6.694 -13.454 1.00 91.19 96 ILE A N 1
ATOM 694 C CA . ILE A 1 96 ? -0.316 -5.308 -13.210 1.00 91.19 96 ILE A CA 1
ATOM 695 C C . ILE A 1 96 ? -1.280 -4.298 -13.858 1.00 91.19 96 ILE A C 1
ATOM 697 O O . ILE A 1 96 ? -1.616 -3.290 -13.238 1.00 91.19 96 ILE A O 1
ATOM 701 N N . ALA A 1 97 ? -1.755 -4.554 -15.083 1.00 91.56 97 ALA A N 1
ATOM 702 C CA . ALA A 1 97 ? -2.702 -3.668 -15.761 1.00 91.56 97 ALA A CA 1
ATOM 703 C C . ALA A 1 97 ? -4.079 -3.629 -15.068 1.00 91.56 97 ALA A C 1
ATOM 705 O O . ALA A 1 97 ? -4.634 -2.544 -14.878 1.00 91.56 97 ALA A O 1
ATOM 706 N N . GLU A 1 98 ? -4.603 -4.784 -14.640 1.00 92.44 98 GLU A N 1
ATOM 707 C CA . GLU A 1 98 ? -5.837 -4.880 -13.839 1.00 92.44 98 GLU A CA 1
ATOM 708 C C . GLU A 1 98 ? -5.698 -4.124 -12.508 1.00 92.44 98 GLU A C 1
ATOM 710 O O . GLU A 1 98 ? -6.551 -3.311 -12.136 1.00 92.44 98 GLU A O 1
ATOM 715 N N . LEU A 1 99 ? -4.574 -4.332 -11.817 1.00 93.25 99 LEU A N 1
ATOM 716 C CA . LEU A 1 99 ? -4.245 -3.632 -10.580 1.00 93.25 99 LEU A CA 1
ATOM 717 C C . LEU A 1 99 ? -4.100 -2.126 -10.811 1.00 93.25 99 LEU A C 1
ATOM 719 O O . LEU A 1 99 ? -4.536 -1.346 -9.975 1.00 93.25 99 LEU A O 1
ATOM 723 N N . GLY A 1 100 ? -3.609 -1.687 -11.969 1.00 90.62 100 GLY A N 1
ATOM 724 C CA . GLY A 1 100 ? -3.588 -0.271 -12.336 1.00 90.62 100 GLY A CA 1
ATOM 725 C C . GLY A 1 100 ? -4.969 0.393 -12.252 1.00 90.62 100 GLY A C 1
ATOM 726 O O . GLY A 1 100 ? -5.080 1.506 -11.735 1.00 90.62 100 GLY A O 1
ATOM 727 N N . GLN A 1 101 ? -6.035 -0.290 -12.688 1.00 90.12 101 GLN A N 1
ATOM 728 C CA . GLN A 1 101 ? -7.404 0.213 -12.512 1.00 90.12 101 GLN A CA 1
ATOM 729 C C . GLN A 1 101 ? -7.852 0.161 -11.048 1.00 90.12 101 GLN A C 1
ATOM 731 O O . GLN A 1 101 ? -8.339 1.165 -10.526 1.00 90.12 101 GLN A O 1
ATOM 736 N N . LYS A 1 102 ? -7.633 -0.969 -10.362 1.00 91.50 102 LYS A N 1
ATOM 737 C CA . LYS A 1 102 ? -7.991 -1.131 -8.942 1.00 91.50 102 LYS A CA 1
ATOM 738 C C . LYS A 1 102 ? -7.322 -0.073 -8.058 1.00 91.50 102 LYS A C 1
ATOM 740 O O . LYS A 1 102 ? -7.958 0.472 -7.163 1.00 91.50 102 LYS A O 1
ATOM 745 N N . GLY A 1 103 ? -6.074 0.281 -8.354 1.00 89.94 103 GLY A N 1
ATOM 746 C CA . GLY A 1 103 ? -5.331 1.337 -7.676 1.00 89.94 103 GLY A CA 1
ATOM 747 C C . GLY A 1 103 ? -5.941 2.723 -7.874 1.00 89.94 103 GLY A C 1
ATOM 748 O O . GLY A 1 103 ? -5.982 3.510 -6.931 1.00 89.94 103 GLY A O 1
ATOM 749 N N . GLN A 1 104 ? -6.471 3.028 -9.064 1.00 90.88 104 GLN A N 1
ATOM 750 C CA . GLN A 1 104 ? -7.174 4.295 -9.303 1.00 90.88 104 GLN A CA 1
ATOM 751 C C . GLN A 1 104 ? -8.479 4.387 -8.511 1.00 90.88 104 GLN A C 1
ATOM 753 O O . GLN A 1 104 ? -8.786 5.444 -7.958 1.00 90.88 104 GLN A O 1
ATOM 758 N N . ASP A 1 105 ? -9.245 3.301 -8.441 1.00 91.12 105 ASP A N 1
ATOM 759 C CA . ASP A 1 105 ? -10.495 3.284 -7.678 1.00 91.12 105 ASP A CA 1
ATOM 760 C C . ASP A 1 105 ? -10.234 3.315 -6.171 1.00 91.12 105 ASP A C 1
ATOM 762 O O . ASP A 1 105 ? -10.890 4.070 -5.448 1.00 91.12 105 ASP A O 1
ATOM 766 N N . LEU A 1 106 ? -9.197 2.614 -5.707 1.00 91.12 106 LEU A N 1
ATOM 767 C CA . LEU A 1 106 ? -8.725 2.705 -4.330 1.00 91.12 106 LEU A CA 1
ATOM 768 C C . LEU A 1 106 ? -8.264 4.129 -3.991 1.00 91.12 106 LEU A C 1
ATOM 770 O O . LEU A 1 106 ? -8.591 4.626 -2.920 1.00 91.12 106 LEU A O 1
ATOM 774 N N . ALA A 1 107 ? -7.568 4.823 -4.895 1.00 88.31 107 ALA A N 1
ATOM 775 C CA . ALA A 1 107 ? -7.145 6.207 -4.679 1.00 88.31 107 ALA A CA 1
ATOM 776 C C . ALA A 1 107 ? -8.334 7.177 -4.564 1.00 88.31 107 ALA A C 1
ATOM 778 O O . ALA A 1 107 ? -8.319 8.067 -3.713 1.00 88.31 107 ALA A O 1
ATOM 779 N N . LYS A 1 108 ? -9.388 6.998 -5.372 1.00 89.44 108 LYS A N 1
ATOM 780 C CA . LYS A 1 108 ? -10.632 7.779 -5.232 1.00 89.44 108 LYS A CA 1
ATOM 781 C C . LYS A 1 108 ? -11.316 7.489 -3.896 1.00 89.44 108 LYS A C 1
ATOM 783 O O . LYS A 1 108 ? -11.688 8.419 -3.185 1.00 89.44 108 LYS A O 1
ATOM 788 N N . SER A 1 109 ? -11.422 6.208 -3.540 1.00 87.38 109 SER A N 1
ATOM 789 C CA . SER A 1 109 ? -11.962 5.747 -2.256 1.00 87.38 109 SER A CA 1
ATOM 790 C C . SER A 1 109 ? -11.182 6.344 -1.078 1.00 87.38 109 SER A C 1
ATOM 792 O O . SER A 1 109 ? -11.775 6.856 -0.132 1.00 87.38 109 SER A O 1
ATOM 794 N N . ALA A 1 110 ? -9.852 6.392 -1.178 1.00 85.62 110 ALA A N 1
ATOM 795 C CA . ALA A 1 110 ? -8.968 6.989 -0.185 1.00 85.62 110 ALA A CA 1
ATOM 796 C C . ALA A 1 110 ? -9.274 8.472 0.045 1.00 85.62 110 ALA A C 1
ATOM 798 O O . ALA A 1 110 ? -9.397 8.899 1.190 1.00 85.62 110 ALA A O 1
ATOM 799 N N . GLN A 1 111 ? -9.422 9.258 -1.028 1.00 85.00 111 GLN A N 1
ATOM 800 C CA . GLN A 1 111 ? -9.721 10.690 -0.918 1.00 85.00 111 GLN A CA 1
ATOM 801 C C . GLN A 1 111 ? -11.045 10.938 -0.192 1.00 85.00 111 GLN A C 1
ATOM 803 O O . GLN A 1 111 ? -11.131 11.847 0.630 1.00 85.00 111 GLN A O 1
ATOM 808 N N . GLU A 1 112 ? -12.061 10.115 -0.450 1.00 85.25 112 GLU A N 1
ATOM 809 C CA . GLU A 1 112 ? -13.340 10.232 0.244 1.00 85.25 112 GLU A CA 1
ATOM 810 C C . GLU A 1 112 ? -13.227 9.807 1.716 1.00 85.25 112 GLU A C 1
ATOM 812 O O . GLU A 1 112 ? -13.648 10.541 2.614 1.00 85.25 112 GLU A O 1
ATOM 817 N N . LYS A 1 113 ? -12.626 8.643 1.978 1.00 83.31 113 LYS A N 1
ATOM 818 C CA . LYS A 1 113 ? -12.601 8.018 3.307 1.00 83.31 113 LYS A CA 1
ATOM 819 C C . LYS A 1 113 ? -11.651 8.708 4.277 1.00 83.31 113 LYS A C 1
ATOM 821 O O . LYS A 1 113 ? -12.004 8.882 5.439 1.00 83.31 113 LYS A O 1
ATOM 826 N N . MET A 1 114 ? -10.488 9.170 3.816 1.00 80.50 114 MET A N 1
ATOM 827 C CA . MET A 1 114 ? -9.522 9.856 4.683 1.00 80.50 114 MET A CA 1
ATOM 828 C C . MET A 1 114 ? -10.068 11.169 5.251 1.00 80.50 114 MET A C 1
ATOM 830 O O . MET A 1 114 ? -9.736 11.522 6.377 1.00 80.50 114 MET A O 1
ATOM 834 N N . THR A 1 115 ? -10.949 11.871 4.529 1.00 83.38 115 THR A N 1
ATOM 835 C CA . THR A 1 115 ? -11.586 13.099 5.050 1.00 83.38 115 THR A CA 1
ATOM 836 C C . THR A 1 115 ? -12.643 12.833 6.123 1.00 83.38 115 THR A C 1
ATOM 838 O O . THR A 1 115 ? -13.000 13.741 6.870 1.00 83.38 115 THR A O 1
ATOM 841 N N . LYS A 1 116 ? -13.138 11.593 6.205 1.00 82.62 116 LYS A N 1
ATOM 842 C CA . LYS A 1 116 ? -14.166 11.144 7.153 1.00 82.62 116 LYS A CA 1
ATOM 843 C C . LYS A 1 116 ? -13.585 10.350 8.328 1.00 82.62 116 LYS A C 1
ATOM 845 O O . LYS A 1 116 ? -14.338 9.968 9.223 1.00 82.62 116 LYS A O 1
ATOM 850 N N . MET A 1 117 ? -12.277 10.082 8.333 1.00 85.31 117 MET A N 1
ATOM 851 C CA . MET A 1 117 ? -11.618 9.391 9.439 1.00 85.31 117 MET A CA 1
ATOM 852 C C . MET A 1 117 ? -11.670 10.224 10.718 1.00 85.31 117 MET A C 1
ATOM 854 O O . MET A 1 117 ? -11.523 11.448 10.701 1.00 85.31 117 MET A O 1
ATOM 858 N N . SER A 1 118 ? -11.829 9.536 11.847 1.00 89.69 118 SER A N 1
ATOM 859 C CA . SER A 1 118 ? -11.591 10.144 13.151 1.00 89.69 118 SER A CA 1
ATOM 860 C C . SER A 1 118 ? -10.111 10.525 13.294 1.00 89.69 118 SER A C 1
ATOM 862 O O . SER A 1 118 ? -9.247 9.972 12.615 1.00 89.69 118 SER A O 1
ATOM 864 N N . ALA A 1 119 ? -9.792 11.452 14.200 1.00 91.06 119 ALA A N 1
ATOM 865 C CA . ALA A 1 119 ? -8.398 11.816 14.464 1.00 91.06 119 ALA A CA 1
ATOM 866 C C . ALA A 1 119 ? -7.568 10.620 14.975 1.00 91.06 119 ALA A C 1
ATOM 868 O O . ALA A 1 119 ? -6.384 10.510 14.661 1.00 91.06 119 ALA A O 1
ATOM 869 N N . GLU A 1 120 ? -8.196 9.716 15.731 1.00 91.62 120 GLU A N 1
ATOM 870 C CA . GLU A 1 120 ? -7.572 8.481 16.212 1.00 91.62 120 GLU A CA 1
ATOM 871 C C . GLU A 1 120 ? -7.274 7.525 15.053 1.00 91.62 120 GLU A C 1
ATOM 873 O O . GLU A 1 120 ? -6.133 7.092 14.905 1.00 91.62 120 GLU A O 1
ATOM 878 N N . ASP A 1 121 ? -8.252 7.269 14.178 1.00 92.75 121 ASP A N 1
ATOM 879 C CA . ASP A 1 121 ? -8.052 6.417 13.001 1.00 92.75 121 ASP A CA 1
ATOM 880 C C . ASP A 1 121 ? -7.020 7.020 12.040 1.00 92.75 121 ASP A C 1
ATOM 882 O O . ASP A 1 121 ? -6.173 6.304 11.518 1.00 92.75 121 ASP A O 1
ATOM 886 N N . ALA A 1 122 ? -7.031 8.341 11.842 1.00 91.19 122 ALA A N 1
ATOM 887 C CA . ALA A 1 122 ? -6.048 9.025 11.006 1.00 91.19 122 ALA A CA 1
ATOM 888 C C . ALA A 1 122 ? -4.622 8.889 11.565 1.00 91.19 122 ALA A C 1
ATOM 890 O O . ALA A 1 122 ? -3.672 8.719 10.798 1.00 91.19 122 ALA A O 1
ATOM 891 N N . LYS A 1 123 ? -4.463 8.921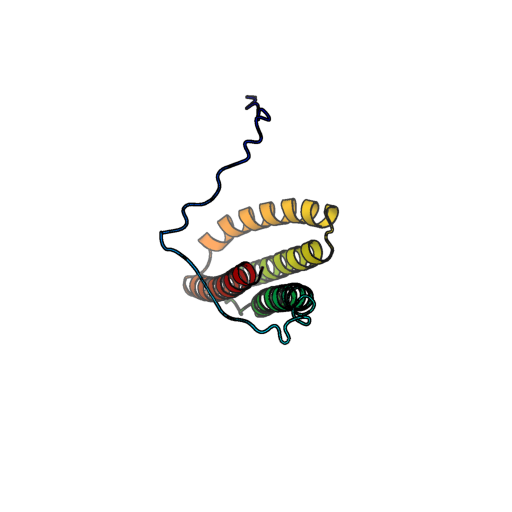 12.897 1.00 93.75 123 LYS A N 1
ATOM 892 C CA . LYS A 1 123 ? -3.173 8.674 13.549 1.00 93.75 123 LYS A CA 1
ATOM 893 C C . LYS A 1 123 ? -2.711 7.234 13.321 1.00 93.75 123 LYS A C 1
ATOM 895 O O . LYS A 1 123 ? -1.596 7.037 12.846 1.00 93.75 123 LYS A O 1
ATOM 900 N N . VAL A 1 124 ? -3.574 6.257 13.604 1.00 95.19 124 VAL A N 1
ATOM 901 C CA . VAL A 1 124 ? -3.275 4.826 13.414 1.00 95.19 124 VAL A CA 1
ATOM 902 C C . VAL A 1 124 ? -2.929 4.533 11.952 1.00 95.19 124 VAL A C 1
ATOM 904 O O . VAL A 1 124 ? -1.957 3.834 11.662 1.00 95.19 124 VAL A O 1
ATOM 907 N N . TRP A 1 125 ? -3.676 5.127 11.019 1.00 93.81 125 TRP A N 1
ATOM 908 C CA . TRP A 1 125 ? -3.397 5.047 9.590 1.00 93.81 125 TRP A CA 1
ATOM 909 C C . TRP A 1 125 ? -2.023 5.626 9.253 1.00 93.81 125 TRP A C 1
ATOM 911 O O . TRP A 1 125 ? -1.251 4.992 8.541 1.00 93.81 125 TRP A O 1
ATOM 921 N N . GLY A 1 126 ? -1.705 6.818 9.763 1.00 92.75 126 GLY A N 1
ATOM 922 C CA . GLY A 1 126 ? -0.423 7.479 9.529 1.00 92.75 126 GLY A CA 1
ATOM 923 C C . GLY A 1 126 ? 0.768 6.661 10.030 1.00 92.75 126 GLY A C 1
ATOM 924 O O . GLY A 1 126 ? 1.748 6.507 9.305 1.00 92.75 126 GLY A O 1
ATOM 925 N N . GLU A 1 127 ? 0.669 6.086 11.231 1.00 96.00 127 GLU A N 1
ATOM 926 C CA . GLU A 1 127 ? 1.707 5.222 11.811 1.00 96.00 127 GLU A CA 1
ATOM 927 C C . GLU A 1 127 ? 1.927 3.961 10.963 1.00 96.00 127 GLU A C 1
ATOM 929 O O . GLU A 1 127 ? 3.065 3.601 10.647 1.00 96.00 127 GLU A O 1
ATOM 934 N N . TRP A 1 128 ? 0.839 3.324 10.526 1.00 95.94 128 TRP A N 1
ATOM 935 C CA . TRP A 1 128 ? 0.908 2.144 9.670 1.00 95.94 128 TRP A CA 1
ATOM 936 C C . TRP A 1 128 ? 1.454 2.458 8.271 1.00 95.94 128 TRP A C 1
ATOM 938 O O . TRP A 1 128 ? 2.360 1.776 7.788 1.00 95.94 128 TRP A O 1
ATOM 948 N N . ALA A 1 129 ? 0.985 3.537 7.645 1.00 92.25 129 ALA A N 1
ATOM 949 C CA . ALA A 1 129 ? 1.478 3.995 6.350 1.00 92.25 129 ALA A CA 1
ATOM 950 C C . ALA A 1 129 ? 2.968 4.363 6.402 1.00 92.25 129 ALA A C 1
ATOM 952 O O . ALA A 1 129 ? 3.710 4.055 5.471 1.00 92.25 129 ALA A O 1
ATOM 953 N N . GLN A 1 130 ? 3.434 4.969 7.499 1.00 95.12 130 GLN A N 1
ATOM 954 C CA . GLN A 1 130 ? 4.853 5.258 7.700 1.00 95.12 130 GLN A CA 1
ATOM 955 C C . GLN A 1 130 ? 5.681 3.971 7.816 1.00 95.12 130 GLN A C 1
ATOM 957 O O . GLN A 1 130 ? 6.776 3.902 7.253 1.00 95.12 130 GLN A O 1
ATOM 962 N N . LYS A 1 131 ? 5.174 2.945 8.514 1.00 94.75 131 LYS A N 1
ATOM 963 C CA . LYS A 1 131 ? 5.835 1.634 8.590 1.00 94.75 131 LYS A CA 1
ATOM 964 C C . LYS A 1 131 ? 6.006 1.040 7.194 1.00 94.75 131 LYS A C 1
ATOM 966 O O . LYS A 1 131 ? 7.122 0.715 6.809 1.00 94.75 131 LYS A O 1
ATOM 971 N N . ILE A 1 132 ? 4.933 1.008 6.403 1.00 93.12 132 ILE A N 1
ATOM 972 C CA . ILE A 1 132 ? 4.982 0.542 5.010 1.00 93.12 132 ILE A CA 1
ATOM 973 C C . ILE A 1 132 ? 5.986 1.364 4.197 1.00 93.12 132 ILE A C 1
ATOM 975 O O . ILE A 1 132 ? 6.821 0.790 3.509 1.00 93.12 132 ILE A O 1
ATOM 979 N N . ALA A 1 133 ? 5.954 2.695 4.294 1.00 91.50 133 ALA A N 1
ATOM 980 C CA . ALA A 1 133 ? 6.882 3.563 3.571 1.00 91.50 133 ALA A CA 1
ATOM 981 C C . ALA A 1 133 ? 8.348 3.313 3.959 1.00 91.50 133 ALA A C 1
ATOM 983 O O . ALA A 1 133 ? 9.226 3.390 3.104 1.00 91.50 133 ALA A O 1
ATOM 984 N N . THR A 1 134 ? 8.609 2.988 5.227 1.00 94.00 134 THR A N 1
ATOM 985 C CA . THR A 1 134 ? 9.946 2.632 5.719 1.00 94.00 134 THR A CA 1
ATOM 986 C C . THR A 1 134 ? 10.426 1.332 5.085 1.00 94.00 134 THR A C 1
ATOM 988 O O . THR A 1 134 ? 11.533 1.296 4.554 1.00 94.00 134 THR A O 1
ATOM 991 N N . GLU A 1 135 ? 9.580 0.300 5.063 1.00 92.56 135 GLU A N 1
ATOM 992 C CA . GLU A 1 135 ? 9.900 -0.974 4.409 1.00 92.56 135 GLU A CA 1
ATOM 993 C C . GLU A 1 135 ? 10.074 -0.805 2.894 1.00 92.56 135 GLU A C 1
ATOM 995 O O . GLU A 1 135 ? 10.994 -1.365 2.310 1.00 92.56 135 GLU A O 1
ATOM 1000 N N . VAL A 1 136 ? 9.246 0.020 2.243 1.00 88.88 136 VAL A N 1
ATOM 1001 C CA . VAL A 1 136 ? 9.370 0.316 0.805 1.00 88.88 136 VAL A CA 1
ATOM 1002 C C . VAL A 1 136 ? 10.663 1.076 0.511 1.00 88.88 136 VAL A C 1
ATOM 1004 O O . VAL A 1 136 ? 11.338 0.780 -0.471 1.00 88.88 136 VAL A O 1
ATOM 1007 N N . ALA A 1 137 ? 11.037 2.041 1.353 1.00 88.62 137 ALA A N 1
ATOM 1008 C CA . ALA A 1 137 ? 12.302 2.751 1.212 1.00 88.62 137 ALA A CA 1
ATOM 1009 C C . ALA A 1 137 ? 13.491 1.802 1.409 1.00 88.62 137 ALA A C 1
ATOM 1011 O O . ALA A 1 137 ? 14.422 1.832 0.608 1.00 88.62 137 ALA A O 1
ATOM 1012 N N . ALA A 1 138 ? 13.440 0.925 2.416 1.00 88.25 138 ALA A N 1
ATOM 1013 C CA . ALA A 1 138 ? 14.444 -0.116 2.615 1.00 88.25 138 ALA A CA 1
ATOM 1014 C C . ALA A 1 138 ? 14.525 -1.055 1.401 1.00 88.25 138 ALA A C 1
ATOM 1016 O O . ALA A 1 138 ? 15.621 -1.368 0.941 1.00 88.25 138 ALA A O 1
ATOM 1017 N N . ALA A 1 139 ? 13.376 -1.421 0.829 1.00 85.19 139 ALA A N 1
ATOM 1018 C CA . ALA A 1 139 ? 13.302 -2.250 -0.362 1.00 85.19 139 ALA A CA 1
ATOM 1019 C C . ALA A 1 139 ? 13.916 -1.587 -1.597 1.00 85.19 139 ALA A C 1
ATOM 1021 O O . ALA A 1 139 ? 14.647 -2.232 -2.341 1.00 85.19 139 ALA A O 1
ATOM 1022 N N . ALA A 1 140 ? 13.683 -0.288 -1.786 1.00 80.88 140 ALA A N 1
ATOM 1023 C CA . ALA A 1 140 ? 14.265 0.474 -2.885 1.00 80.88 140 ALA A CA 1
ATOM 1024 C C . ALA A 1 140 ? 15.789 0.656 -2.756 1.00 80.88 140 ALA A C 1
ATOM 1026 O O . ALA A 1 140 ? 16.466 0.800 -3.766 1.00 80.88 140 ALA A O 1
ATOM 1027 N N . GLN A 1 141 ? 16.335 0.665 -1.533 1.00 80.75 141 GLN A N 1
ATOM 1028 C CA . GLN A 1 141 ? 17.786 0.717 -1.293 1.00 80.75 141 GLN A CA 1
ATOM 1029 C C . GLN A 1 141 ? 18.473 -0.649 -1.467 1.00 80.75 141 GLN A C 1
ATOM 1031 O O . GLN A 1 141 ? 19.698 -0.704 -1.527 1.00 80.75 141 GLN A O 1
ATOM 1036 N N . ALA A 1 142 ? 17.701 -1.739 -1.503 1.00 72.50 142 ALA A N 1
ATOM 1037 C CA . ALA A 1 142 ? 18.203 -3.102 -1.662 1.00 72.50 142 ALA A CA 1
ATOM 1038 C C . ALA A 1 142 ? 18.308 -3.557 -3.133 1.00 72.50 142 ALA A C 1
ATOM 1040 O O . ALA A 1 142 ? 18.794 -4.662 -3.369 1.00 72.50 142 ALA A O 1
ATOM 1041 N N . GLN A 1 143 ? 17.847 -2.733 -4.086 1.00 57.47 143 GLN A N 1
ATOM 1042 C CA . GLN A 1 143 ? 17.894 -2.994 -5.534 1.00 57.47 143 GLN A CA 1
ATOM 1043 C C . GLN A 1 143 ? 19.199 -2.505 -6.176 1.00 57.47 143 GLN A C 1
ATOM 1045 O O . GLN A 1 143 ? 19.614 -1.364 -5.867 1.00 57.47 143 GLN A O 1
#

pLDDT: mean 75.8, std 20.83, range [34.16, 96.0]

Foldseek 3Di:
DDDDDPDDDDDDDDDDDPDDDDDDDDDDDDDDDPPPDVVVVVQLVVLLVVLLVQLLVLLVCQDDAPDPLLSVLSVLVSVLVVQVSVCVVVVPPVSNVVSVVVVVVSVVSCVVVLVVGDPVSVVVVVVSVVSSVVSNVSSVVSD

Radius of gyration: 24.34 Å; chains: 1; bounding box: 73×34×47 Å